Protein AF-A0A524BK42-F1 (afdb_monomer)

Radius of gyration: 21.01 Å; Cα contacts (8 Å, |Δi|>4): 15; chains: 1; bounding box: 53×29×45 Å

Mean predicted aligned error: 8.74 Å

Nearest PDB structures (foldseek):
  7vp2-assembly1_B  TM=6.118E-01  e=2.584E+00  Arabidopsis thaliana
  5zkt-assembly1_A  TM=6.133E-01  e=3.264E+00  Oryza sativa Japonica Group

Foldseek 3Di:
DPPDDDDDDDDDDDPVVLVVLCVVVVDDDSVVSVVVVVVVVVVVVVVVVVVVVVVVVVVPDPDDPVNVVVPPD

Structure (mmCIF, N/CA/C/O backbone):
data_AF-A0A524BK42-F1
#
_entry.id   AF-A0A524BK42-F1
#
loop_
_atom_site.group_PDB
_atom_site.id
_atom_site.type_symbol
_atom_site.label_atom_id
_atom_site.label_alt_id
_atom_site.label_comp_id
_atom_site.label_asym_id
_atom_site.label_entity_id
_atom_site.label_seq_id
_atom_site.pdbx_PDB_ins_code
_atom_site.Cartn_x
_atom_site.Cartn_y
_atom_site.Cartn_z
_atom_site.occupancy
_atom_site.B_iso_or_equiv
_atom_site.auth_seq_id
_atom_site.auth_comp_id
_atom_site.auth_asym_id
_atom_site.auth_atom_id
_atom_site.pdbx_PDB_model_num
ATOM 1 N N . MET A 1 1 ? -11.171 21.978 -9.847 1.00 42.00 1 MET A N 1
ATOM 2 C CA . MET A 1 1 ? -11.072 21.128 -8.638 1.00 42.00 1 MET A CA 1
ATOM 3 C C . MET A 1 1 ? -11.601 19.736 -8.952 1.00 42.00 1 MET A C 1
ATOM 5 O O . MET A 1 1 ? -12.745 19.636 -9.373 1.00 42.00 1 MET A O 1
ATOM 9 N N . ARG A 1 2 ? -10.818 18.665 -8.761 1.00 43.50 2 ARG A N 1
ATOM 10 C CA . ARG A 1 2 ? -11.394 17.312 -8.648 1.00 43.50 2 ARG A CA 1
ATOM 11 C C . ARG A 1 2 ? -12.045 17.224 -7.264 1.00 43.50 2 ARG A C 1
ATOM 13 O O . ARG A 1 2 ? -11.329 17.248 -6.269 1.00 43.50 2 ARG A O 1
ATOM 20 N N . ASN A 1 3 ? -13.374 17.164 -7.193 1.00 41.75 3 ASN A N 1
ATOM 21 C CA . ASN A 1 3 ? -14.063 16.874 -5.936 1.00 41.75 3 ASN A CA 1
ATOM 22 C C . ASN A 1 3 ? -13.815 15.408 -5.580 1.00 41.75 3 ASN A C 1
ATOM 24 O O . ASN A 1 3 ? -14.323 14.507 -6.245 1.00 41.75 3 ASN A O 1
ATOM 28 N N . ILE A 1 4 ? -13.022 15.164 -4.541 1.00 59.78 4 ILE A N 1
ATOM 29 C CA . ILE A 1 4 ? -12.834 13.819 -4.003 1.00 59.78 4 ILE A CA 1
ATOM 30 C C . ILE A 1 4 ? -14.040 13.538 -3.104 1.00 59.78 4 ILE A C 1
ATOM 32 O O . ILE A 1 4 ? -14.114 14.021 -1.976 1.00 59.78 4 ILE A O 1
ATOM 36 N N . SER A 1 5 ? -15.025 12.805 -3.621 1.00 65.31 5 SER A N 1
ATOM 37 C CA . SER A 1 5 ? -16.140 12.327 -2.801 1.00 65.31 5 SER A CA 1
ATOM 38 C C . SER A 1 5 ? -15.627 11.256 -1.836 1.00 65.31 5 SER A C 1
ATOM 40 O O . SER A 1 5 ? -15.167 1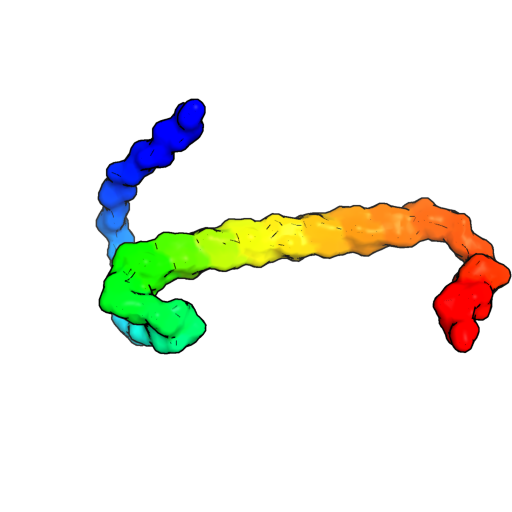0.191 -2.256 1.00 65.31 5 SER A O 1
ATOM 42 N N . HIS A 1 6 ? -15.671 11.539 -0.532 1.00 70.62 6 HIS A N 1
ATOM 43 C CA . HIS A 1 6 ? -15.338 10.562 0.501 1.00 70.62 6 HIS A CA 1
ATOM 44 C C . HIS A 1 6 ? -16.569 9.726 0.848 1.00 70.62 6 HIS A C 1
ATOM 46 O O . HIS A 1 6 ? -17.435 10.156 1.605 1.00 70.62 6 HIS A O 1
ATOM 52 N N . VAL A 1 7 ? -16.606 8.497 0.339 1.00 86.44 7 VAL A N 1
ATOM 53 C CA . VAL A 1 7 ? -17.607 7.495 0.722 1.00 86.44 7 VAL A CA 1
ATOM 54 C C . VAL A 1 7 ? -17.028 6.602 1.817 1.00 86.44 7 VAL A C 1
ATOM 56 O O . VAL A 1 7 ? -15.896 6.121 1.705 1.00 86.44 7 VAL A O 1
ATOM 59 N N . LYS A 1 8 ? -17.794 6.390 2.890 1.00 90.44 8 LYS A N 1
ATOM 60 C CA . LYS A 1 8 ? -17.452 5.435 3.949 1.00 90.44 8 LYS A CA 1
ATOM 61 C C . LYS A 1 8 ? -17.716 4.020 3.446 1.00 90.44 8 LYS A C 1
ATOM 63 O O . LYS A 1 8 ? -18.746 3.763 2.834 1.00 90.44 8 LYS A O 1
ATOM 68 N N . ARG A 1 9 ? -16.770 3.123 3.693 1.00 88.56 9 ARG A N 1
ATOM 69 C CA . ARG A 1 9 ? -16.849 1.709 3.325 1.00 88.56 9 ARG A CA 1
ATOM 70 C C . ARG A 1 9 ? -16.637 0.907 4.600 1.00 88.56 9 ARG A C 1
ATOM 72 O O . ARG A 1 9 ? -15.732 1.246 5.361 1.00 88.56 9 ARG A O 1
ATOM 79 N N . LEU A 1 10 ? -17.484 -0.088 4.834 1.00 95.56 10 LEU A N 1
ATOM 80 C CA . LEU A 1 10 ? -17.273 -1.066 5.894 1.00 95.56 10 LEU A CA 1
ATOM 81 C C . LEU A 1 10 ? -16.418 -2.188 5.308 1.00 95.56 10 LEU A C 1
ATOM 83 O O . LEU A 1 10 ? -16.770 -2.742 4.268 1.00 95.56 10 LEU A O 1
ATOM 87 N N . VAL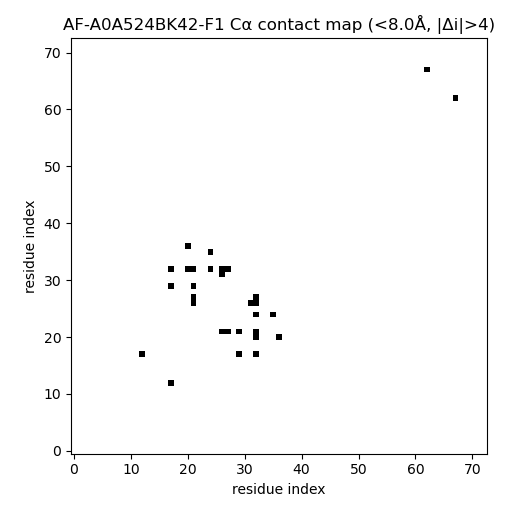 A 1 11 ? -15.277 -2.448 5.931 1.00 92.44 11 VAL A N 1
ATOM 88 C CA . VAL A 1 11 ? -14.340 -3.503 5.549 1.00 92.44 11 VAL A CA 1
ATOM 89 C C . VAL A 1 11 ? -13.822 -4.137 6.827 1.00 92.44 11 VAL A C 1
ATOM 91 O O . VAL A 1 11 ? -13.507 -3.414 7.775 1.00 92.44 11 VAL A O 1
ATOM 94 N N . ASP A 1 12 ? -13.736 -5.459 6.844 1.00 97.12 12 ASP A N 1
ATOM 95 C CA . ASP A 1 12 ? -13.053 -6.163 7.921 1.00 97.12 12 ASP A CA 1
ATOM 96 C C . ASP A 1 12 ? -11.545 -5.989 7.729 1.00 97.12 12 ASP A C 1
ATOM 98 O O . ASP A 1 12 ? -11.020 -6.127 6.620 1.00 97.12 12 ASP A O 1
ATOM 102 N N . ILE A 1 13 ? -10.856 -5.625 8.805 1.00 95.44 13 ILE A N 1
ATOM 103 C CA . ILE A 1 13 ? -9.409 -5.434 8.825 1.00 95.44 13 ILE A CA 1
ATOM 104 C C . ILE A 1 13 ? -8.876 -6.271 9.976 1.00 95.44 13 ILE A C 1
ATOM 106 O O . ILE A 1 13 ? -9.403 -6.205 11.082 1.00 95.44 13 ILE A O 1
ATOM 110 N N . ASP A 1 14 ? -7.833 -7.045 9.701 1.00 97.75 14 ASP A N 1
ATOM 111 C CA . ASP A 1 14 ? -7.098 -7.762 10.732 1.00 97.75 14 ASP A CA 1
ATOM 112 C C . ASP A 1 14 ? -6.414 -6.767 11.691 1.00 97.75 14 ASP A C 1
ATOM 114 O O . ASP A 1 14 ? -5.677 -5.873 11.258 1.00 97.75 14 ASP A O 1
ATOM 118 N N . ASP A 1 15 ? -6.684 -6.898 12.990 1.00 97.38 15 ASP A N 1
ATOM 119 C CA . ASP A 1 15 ? -6.221 -5.947 14.006 1.00 97.38 15 ASP A CA 1
ATOM 120 C C . ASP A 1 15 ? -4.694 -5.963 14.170 1.00 97.38 15 ASP A C 1
ATOM 122 O O . ASP A 1 15 ? -4.087 -4.914 14.413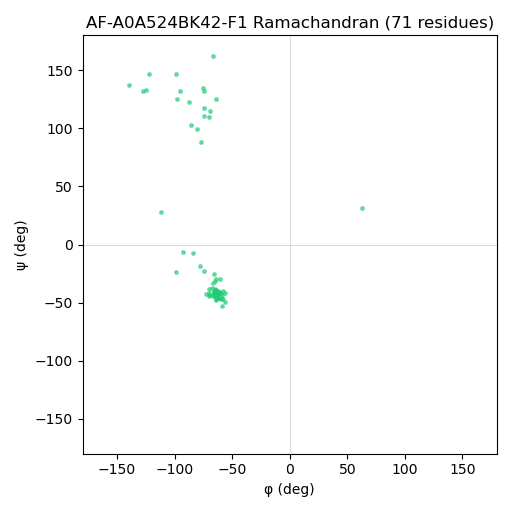 1.00 97.38 15 ASP A O 1
ATOM 126 N N . GLU A 1 16 ? -4.049 -7.120 13.989 1.00 98.19 16 GLU A N 1
ATOM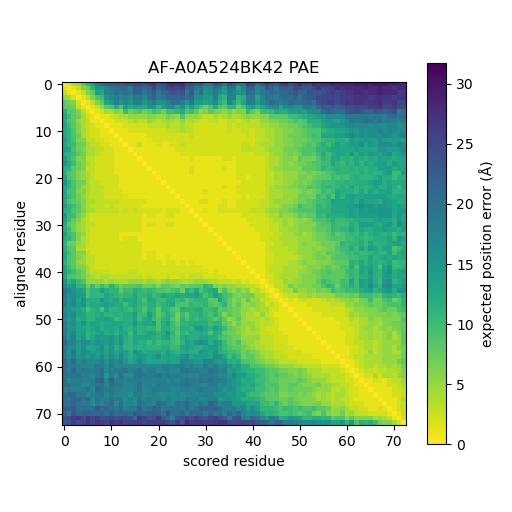 127 C CA . GLU A 1 16 ? -2.590 -7.236 14.057 1.00 98.19 16 GLU A CA 1
ATOM 128 C C . GLU A 1 16 ? -1.936 -6.550 12.855 1.00 98.19 16 GLU A C 1
ATOM 130 O O . GLU A 1 16 ? -1.001 -5.760 13.017 1.00 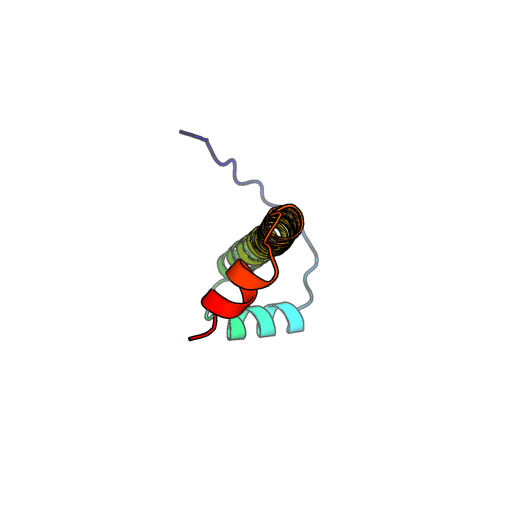98.19 16 GLU A O 1
ATOM 135 N N . ALA A 1 17 ? -2.473 -6.764 11.653 1.00 97.62 17 ALA A N 1
ATOM 136 C CA . ALA A 1 17 ? -2.037 -6.085 10.442 1.00 97.62 17 ALA A CA 1
ATOM 137 C C . ALA A 1 17 ? -2.234 -4.566 10.550 1.00 97.62 17 ALA A C 1
ATOM 139 O O . ALA A 1 17 ? -1.354 -3.793 10.158 1.00 97.62 17 ALA A O 1
ATOM 140 N N . LEU A 1 18 ? -3.355 -4.118 11.123 1.00 97.88 18 LEU A N 1
ATOM 141 C CA . LEU A 1 18 ? -3.613 -2.703 11.375 1.00 97.88 18 LEU A CA 1
ATOM 142 C C . LEU A 1 18 ? -2.615 -2.115 12.381 1.00 97.88 18 LEU A C 1
ATOM 144 O O . LEU A 1 18 ? -2.109 -1.011 12.164 1.00 97.88 18 LEU A O 1
ATOM 148 N N . ALA A 1 19 ? -2.301 -2.837 13.457 1.00 97.94 19 ALA A N 1
ATOM 149 C CA . ALA A 1 19 ? -1.306 -2.421 14.440 1.00 97.94 19 ALA A CA 1
ATOM 150 C C . ALA A 1 19 ? 0.102 -2.339 13.827 1.00 97.94 19 ALA A C 1
ATOM 152 O O . ALA A 1 19 ? 0.796 -1.333 14.007 1.00 97.94 19 ALA A O 1
ATOM 153 N N . ALA A 1 20 ? 0.498 -3.342 13.040 1.00 98.12 20 ALA A N 1
ATOM 154 C CA . ALA A 1 20 ? 1.772 -3.362 12.330 1.00 98.12 20 ALA A CA 1
ATOM 155 C C . ALA A 1 20 ? 1.881 -2.199 11.332 1.00 98.12 20 ALA A C 1
ATOM 157 O O . ALA A 1 20 ? 2.877 -1.473 11.328 1.00 98.12 20 ALA A O 1
ATOM 158 N N . ALA A 1 21 ? 0.832 -1.955 10.541 1.00 97.88 21 ALA A N 1
ATOM 159 C CA . ALA A 1 21 ? 0.779 -0.827 9.617 1.00 97.88 21 ALA A CA 1
ATOM 160 C C . ALA A 1 21 ? 0.841 0.518 10.356 1.00 97.88 21 ALA A C 1
ATOM 162 O O . ALA A 1 21 ? 1.543 1.430 9.923 1.00 97.88 21 ALA A O 1
ATOM 163 N N . ARG A 1 22 ? 0.159 0.656 11.501 1.00 98.25 22 ARG A N 1
ATOM 164 C CA . ARG A 1 22 ? 0.238 1.863 12.337 1.00 98.25 22 ARG A CA 1
ATOM 165 C C . ARG A 1 22 ? 1.653 2.133 12.823 1.00 98.25 22 ARG A C 1
ATOM 167 O O . ARG A 1 22 ? 2.098 3.275 12.721 1.00 98.25 22 ARG A O 1
ATOM 174 N N . ALA A 1 23 ? 2.335 1.104 13.323 1.00 98.19 23 ALA A N 1
ATOM 175 C CA . ALA A 1 23 ? 3.712 1.203 13.793 1.00 98.19 23 ALA A CA 1
ATOM 176 C C . ALA A 1 23 ? 4.670 1.570 12.651 1.00 98.19 23 ALA A C 1
ATOM 178 O O . ALA A 1 23 ? 5.462 2.498 12.795 1.00 98.19 23 ALA A O 1
ATOM 179 N N . ALA A 1 24 ? 4.546 0.906 11.498 1.00 97.88 24 ALA A N 1
ATOM 180 C CA . ALA A 1 24 ? 5.383 1.162 10.329 1.00 97.88 24 ALA A CA 1
ATOM 181 C C . ALA A 1 24 ? 5.176 2.566 9.736 1.00 97.88 24 ALA A C 1
ATOM 183 O O . ALA A 1 24 ? 6.133 3.201 9.299 1.00 97.88 24 ALA A O 1
ATOM 184 N N . LEU A 1 25 ? 3.934 3.060 9.724 1.00 97.38 25 LEU A N 1
ATOM 185 C CA . LEU A 1 25 ? 3.575 4.352 9.131 1.00 97.38 25 LEU A CA 1
ATOM 186 C C . LEU A 1 25 ? 3.598 5.516 10.136 1.00 97.38 25 LEU A C 1
ATOM 188 O O . LEU A 1 25 ? 3.379 6.659 9.741 1.00 97.38 25 LEU A O 1
ATOM 192 N N . GLY A 1 26 ? 3.803 5.251 11.431 1.00 98.06 26 GLY A N 1
ATOM 193 C CA . GLY A 1 26 ? 3.795 6.279 12.478 1.00 98.06 26 GLY A CA 1
ATOM 194 C C . GLY A 1 26 ? 2.448 6.999 12.631 1.00 98.06 26 GLY A C 1
ATOM 195 O O . GLY A 1 26 ? 2.406 8.187 12.946 1.00 98.06 26 GLY A O 1
ATOM 196 N N . THR A 1 27 ? 1.332 6.310 12.372 1.00 98.19 27 THR A N 1
ATOM 197 C CA . THR A 1 27 ? -0.006 6.931 12.312 1.00 98.19 27 THR A CA 1
ATOM 198 C C . THR A 1 27 ? -0.811 6.759 13.595 1.00 98.19 27 THR A C 1
ATOM 200 O O . THR A 1 27 ? -0.734 5.740 14.282 1.00 98.19 27 THR A O 1
ATOM 203 N N . GLN A 1 28 ? -1.636 7.762 13.910 1.00 96.38 28 GLN A N 1
ATOM 204 C CA . GLN A 1 28 ? -2.425 7.790 15.147 1.00 96.38 28 GLN A CA 1
ATOM 205 C C . GLN A 1 28 ? -3.881 7.345 14.967 1.00 96.38 28 GLN A C 1
ATOM 207 O O . GLN A 1 28 ? -4.508 6.899 15.931 1.00 96.38 28 GLN A O 1
ATOM 212 N N . THR A 1 29 ? -4.438 7.434 13.757 1.00 97.06 29 THR A N 1
ATOM 213 C CA . THR A 1 29 ? -5.835 7.064 13.491 1.00 97.06 29 THR A CA 1
ATOM 214 C C . THR A 1 29 ? -5.922 5.981 12.425 1.00 97.06 29 THR A C 1
ATOM 216 O O . THR A 1 29 ? -5.140 5.980 11.480 1.00 97.06 29 THR A O 1
ATOM 219 N N . ILE A 1 30 ? -6.922 5.097 12.543 1.00 96.50 30 ILE A N 1
ATOM 220 C CA . ILE A 1 30 ? -7.186 4.032 11.559 1.00 96.50 30 ILE A CA 1
ATOM 221 C C . ILE A 1 30 ? -7.386 4.626 10.160 1.00 96.50 30 ILE A C 1
ATOM 223 O O . ILE A 1 30 ? -6.858 4.108 9.182 1.00 96.50 30 ILE A O 1
ATOM 227 N N . LYS A 1 31 ? -8.110 5.751 10.060 1.00 95.12 31 LYS A N 1
ATOM 228 C CA . LYS A 1 31 ? -8.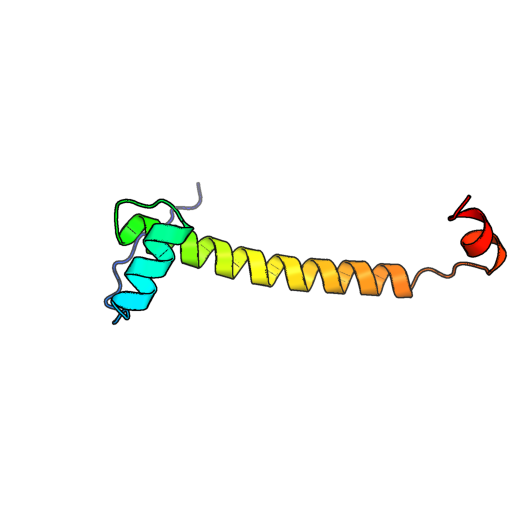329 6.451 8.788 1.00 95.12 31 LYS A CA 1
ATOM 229 C C . LYS A 1 31 ? -7.001 6.844 8.141 1.00 95.12 31 LYS A C 1
ATOM 231 O O . 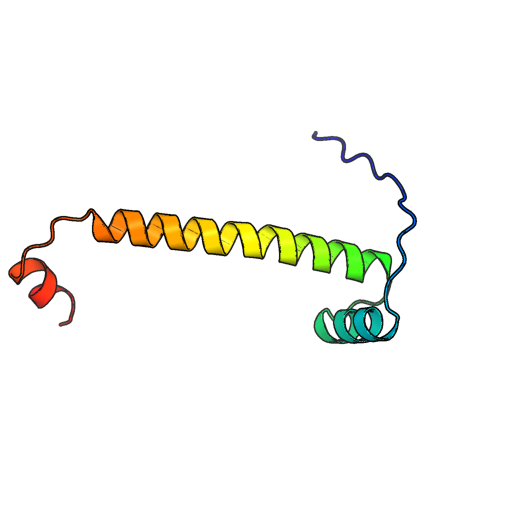LYS A 1 31 ? -6.837 6.632 6.942 1.00 95.12 31 LYS A O 1
ATOM 236 N N . ASP A 1 32 ? -6.086 7.429 8.910 1.00 97.31 32 ASP A N 1
ATOM 237 C CA . ASP A 1 32 ? -4.808 7.897 8.374 1.00 97.31 32 ASP A CA 1
ATOM 238 C C . ASP A 1 32 ? -3.909 6.726 7.989 1.00 97.31 32 ASP A C 1
ATOM 240 O O . ASP A 1 32 ? -3.277 6.783 6.936 1.00 97.31 32 ASP A O 1
ATOM 244 N N . THR A 1 33 ? -3.912 5.646 8.778 1.00 97.94 33 THR A N 1
ATOM 245 C CA . THR A 1 33 ? -3.213 4.400 8.440 1.00 97.94 33 THR A CA 1
ATOM 246 C C . THR A 1 33 ? -3.721 3.829 7.122 1.00 97.94 33 THR A C 1
ATOM 248 O O . THR A 1 33 ? -2.933 3.597 6.210 1.00 97.94 33 THR A O 1
ATOM 251 N N . VAL A 1 34 ? -5.039 3.647 6.991 1.00 96.12 34 VAL A N 1
ATOM 252 C CA . VAL A 1 34 ? -5.655 3.042 5.804 1.00 96.12 34 VAL A CA 1
ATOM 253 C C . VAL A 1 34 ? -5.440 3.919 4.573 1.00 96.12 34 VAL A C 1
ATOM 255 O O . VAL A 1 34 ? -5.046 3.415 3.525 1.00 96.12 34 VAL A O 1
ATOM 258 N N . ASN A 1 35 ? -5.634 5.236 4.682 1.00 95.31 35 ASN A N 1
ATOM 259 C CA . ASN A 1 35 ? -5.422 6.141 3.552 1.00 95.31 35 ASN A CA 1
ATOM 260 C C . ASN A 1 35 ? -3.965 6.130 3.069 1.00 95.31 35 ASN A C 1
ATOM 262 O O . ASN A 1 35 ? -3.730 6.107 1.862 1.00 95.31 35 ASN A O 1
ATOM 266 N N . GLN A 1 36 ? -2.994 6.127 3.987 1.00 96.94 36 GLN A N 1
ATOM 267 C CA . GLN A 1 36 ? -1.579 6.076 3.616 1.00 96.94 36 GLN A CA 1
ATOM 268 C C . GLN A 1 36 ? -1.180 4.713 3.051 1.00 96.94 36 GLN A C 1
ATOM 270 O O . GLN A 1 36 ? -0.498 4.665 2.031 1.00 96.94 36 GLN A O 1
ATOM 275 N N . ALA A 1 37 ? -1.654 3.614 3.640 1.00 95.88 37 ALA A N 1
ATOM 276 C CA . ALA A 1 37 ? -1.414 2.273 3.112 1.00 95.88 37 ALA A CA 1
ATOM 277 C C . ALA A 1 37 ? -1.947 2.124 1.675 1.00 95.88 37 ALA A C 1
ATOM 279 O O . ALA A 1 37 ? -1.241 1.622 0.800 1.00 95.88 37 ALA A O 1
ATOM 280 N N . LEU A 1 38 ? -3.154 2.630 1.398 1.00 94.12 38 LEU A N 1
ATOM 281 C CA . LEU A 1 38 ? -3.732 2.630 0.050 1.00 94.12 38 LEU A CA 1
ATOM 282 C C . LEU A 1 38 ? -2.921 3.484 -0.931 1.00 94.12 38 LEU A C 1
ATOM 284 O O . LEU A 1 38 ? -2.713 3.071 -2.072 1.00 94.12 38 LEU A O 1
ATOM 288 N N . ALA A 1 39 ? -2.436 4.651 -0.497 1.00 92.81 39 ALA A N 1
ATOM 289 C CA . ALA A 1 39 ? -1.574 5.494 -1.320 1.00 92.81 39 ALA A CA 1
ATOM 290 C C . ALA A 1 39 ? -0.251 4.791 -1.665 1.00 92.81 39 ALA A C 1
ATOM 292 O O . ALA A 1 39 ? 0.156 4.797 -2.825 1.00 92.81 39 ALA A O 1
ATOM 293 N N . LEU A 1 40 ? 0.381 4.126 -0.693 1.00 93.12 40 LEU A N 1
ATOM 294 C CA . LEU A 1 40 ? 1.613 3.361 -0.909 1.00 93.12 40 LEU A CA 1
ATOM 295 C C . LEU A 1 40 ? 1.404 2.169 -1.846 1.00 93.12 40 LEU A C 1
ATOM 297 O O . LEU A 1 40 ? 2.264 1.901 -2.683 1.00 93.12 40 LEU A O 1
ATOM 301 N N . ALA A 1 41 ? 0.275 1.468 -1.739 1.00 90.12 41 ALA A N 1
ATOM 302 C CA . ALA A 1 41 ? -0.055 0.356 -2.628 1.00 90.12 41 ALA A CA 1
ATOM 303 C C . ALA A 1 41 ? -0.277 0.824 -4.078 1.00 90.12 41 ALA A C 1
ATOM 305 O O . ALA A 1 41 ? 0.209 0.195 -5.026 1.00 90.12 41 ALA A O 1
ATOM 306 N N . ALA A 1 42 ? -0.963 1.959 -4.250 1.00 87.31 42 ALA A N 1
ATOM 307 C CA . ALA A 1 42 ? -1.158 2.585 -5.553 1.00 87.31 42 ALA A CA 1
ATOM 308 C C . ALA A 1 42 ? 0.176 3.052 -6.160 1.00 87.31 42 ALA A C 1
ATOM 310 O O . ALA A 1 42 ? 0.469 2.743 -7.317 1.00 87.31 42 ALA A O 1
ATOM 311 N N . ASP A 1 43 ? 1.010 3.732 -5.369 1.00 87.81 43 ASP A N 1
ATOM 312 C CA . ASP A 1 43 ? 2.321 4.205 -5.812 1.00 87.81 43 ASP A CA 1
ATOM 313 C C . ASP A 1 43 ? 3.242 3.036 -6.172 1.00 87.81 43 ASP A C 1
ATOM 315 O O . ASP A 1 43 ? 3.816 3.021 -7.257 1.00 87.81 43 ASP A O 1
ATOM 319 N N . SER A 1 44 ? 3.308 1.997 -5.336 1.00 81.31 44 SER A N 1
ATOM 320 C CA . SER A 1 44 ? 4.153 0.819 -5.581 1.00 81.31 44 SER A CA 1
ATOM 321 C C . SER A 1 44 ? 3.815 0.124 -6.900 1.00 81.31 44 SER A C 1
ATOM 323 O O . SER A 1 44 ? 4.725 -0.239 -7.645 1.00 81.31 44 SER A O 1
ATOM 325 N N . SER A 1 45 ? 2.526 0.014 -7.238 1.00 75.38 45 SER A N 1
ATOM 326 C CA . SER A 1 45 ? 2.100 -0.529 -8.535 1.00 75.38 45 SER A CA 1
ATOM 327 C C . SER A 1 45 ? 2.579 0.342 -9.700 1.00 75.38 45 SER A C 1
ATOM 329 O O . SER A 1 45 ? 3.074 -0.174 -10.701 1.00 75.38 45 SER A O 1
ATOM 331 N N . SER A 1 46 ? 2.497 1.669 -9.557 1.00 80.06 46 SER A N 1
ATOM 332 C CA . SER A 1 46 ? 2.992 2.596 -10.580 1.00 80.06 46 SER A CA 1
ATOM 333 C C . SER A 1 46 ? 4.517 2.562 -10.718 1.00 80.06 46 SER A C 1
ATOM 335 O O . SER A 1 46 ? 5.031 2.607 -11.833 1.00 80.06 46 SER A O 1
ATOM 337 N N . ARG A 1 47 ? 5.257 2.412 -9.611 1.00 80.69 47 ARG A N 1
ATOM 338 C CA . ARG A 1 47 ? 6.724 2.354 -9.626 1.00 80.69 47 ARG A CA 1
ATOM 339 C C . ARG A 1 47 ? 7.236 1.119 -10.352 1.00 80.69 47 ARG A C 1
ATOM 341 O O . ARG A 1 47 ? 8.157 1.247 -11.151 1.00 80.69 47 ARG A O 1
ATOM 348 N N . VAL A 1 48 ? 6.631 -0.046 -10.120 1.00 82.56 48 VAL A N 1
ATOM 349 C CA . VAL A 1 48 ? 6.995 -1.287 -10.826 1.00 82.56 48 VAL A CA 1
ATOM 350 C C . VAL A 1 48 ? 6.733 -1.154 -12.325 1.00 82.56 48 VAL A C 1
ATOM 352 O O . VAL A 1 48 ? 7.616 -1.460 -13.123 1.00 82.56 48 VAL A O 1
ATOM 355 N N . ALA A 1 49 ? 5.566 -0.631 -12.715 1.00 82.00 49 ALA A N 1
ATOM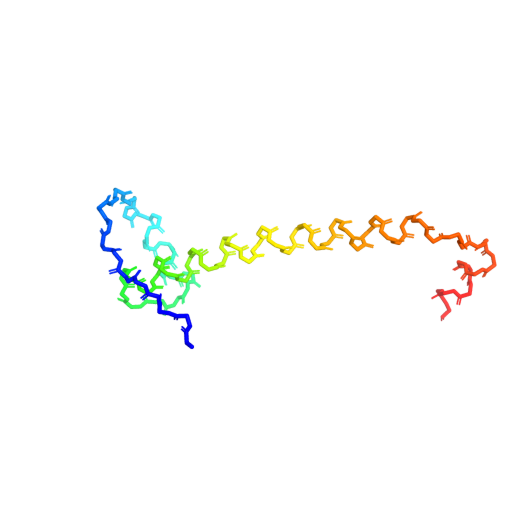 356 C CA . ALA A 1 49 ? 5.244 -0.403 -14.123 1.00 82.00 49 ALA A CA 1
ATOM 357 C C . ALA A 1 49 ? 6.207 0.599 -14.787 1.00 82.00 49 ALA A C 1
ATOM 359 O O . ALA A 1 49 ? 6.692 0.363 -15.892 1.00 82.00 49 ALA A O 1
ATOM 360 N N . ASN A 1 50 ? 6.536 1.692 -14.093 1.00 87.44 50 ASN A N 1
ATOM 361 C CA . ASN A 1 50 ? 7.472 2.700 -14.585 1.00 87.44 50 ASN A CA 1
ATOM 362 C C . ASN A 1 50 ? 8.895 2.148 -14.722 1.00 87.44 50 ASN A C 1
ATOM 364 O O . ASN A 1 50 ? 9.574 2.462 -15.699 1.00 87.44 50 ASN A O 1
ATOM 368 N N . LEU A 1 51 ? 9.343 1.324 -13.769 1.00 90.62 51 LEU A N 1
ATOM 369 C CA . LEU A 1 51 ? 10.642 0.659 -13.832 1.00 90.62 51 LEU A CA 1
ATOM 370 C C . LEU A 1 51 ? 10.703 -0.306 -15.017 1.00 90.62 51 LEU A C 1
ATOM 372 O O . LEU A 1 51 ? 11.650 -0.231 -15.793 1.00 90.62 51 LEU A O 1
ATOM 376 N N . ALA A 1 52 ? 9.688 -1.155 -15.194 1.00 90.88 52 ALA A N 1
ATOM 377 C CA . ALA A 1 52 ? 9.608 -2.062 -16.336 1.00 90.88 52 ALA A CA 1
ATOM 378 C C . ALA A 1 52 ? 9.682 -1.288 -17.663 1.00 90.88 52 ALA A C 1
ATOM 380 O O . ALA A 1 52 ? 10.556 -1.554 -18.478 1.00 90.88 52 ALA A O 1
ATOM 381 N N . ALA A 1 53 ? 8.880 -0.230 -17.820 1.00 91.81 53 ALA A N 1
ATOM 382 C CA . ALA A 1 53 ? 8.897 0.605 -19.021 1.00 91.81 53 ALA A CA 1
ATOM 383 C C . ALA A 1 53 ? 10.227 1.357 -19.242 1.00 91.81 53 ALA A C 1
ATOM 385 O O . ALA A 1 53 ? 10.585 1.692 -20.375 1.00 91.81 53 ALA A O 1
ATOM 386 N N . ALA A 1 54 ? 10.955 1.695 -18.175 1.00 93.00 54 ALA A N 1
ATOM 387 C CA . ALA A 1 54 ? 12.287 2.286 -18.281 1.00 93.00 54 ALA A CA 1
ATOM 388 C C . ALA A 1 54 ? 13.327 1.252 -18.736 1.00 93.00 54 ALA A C 1
ATOM 390 O O . ALA A 1 54 ? 14.133 1.557 -19.614 1.00 93.00 54 ALA A O 1
ATOM 391 N N . LEU A 1 55 ? 13.277 0.036 -18.185 1.00 94.25 55 LEU A N 1
ATOM 392 C CA . LEU A 1 55 ? 14.147 -1.072 -18.580 1.00 94.25 55 LEU A CA 1
ATOM 393 C C . LEU A 1 55 ? 13.871 -1.523 -20.018 1.00 94.25 55 LEU A C 1
ATOM 395 O O . LEU A 1 55 ? 14.819 -1.714 -20.773 1.00 94.25 55 LEU A O 1
ATOM 399 N N . ASP A 1 56 ? 12.604 -1.596 -20.426 1.00 94.69 56 ASP A N 1
ATOM 400 C CA . ASP A 1 56 ? 12.221 -1.903 -21.806 1.00 94.69 56 ASP A CA 1
ATOM 401 C C . ASP A 1 56 ? 12.789 -0.865 -22.774 1.00 94.69 56 ASP A C 1
ATOM 403 O O . ASP A 1 56 ? 13.405 -1.221 -23.774 1.00 94.69 56 ASP A O 1
ATOM 407 N N . ARG A 1 57 ? 12.659 0.431 -22.454 1.00 93.88 57 ARG A N 1
ATOM 408 C CA . ARG A 1 57 ? 13.268 1.498 -23.263 1.00 93.88 57 ARG A CA 1
ATOM 409 C C . ARG A 1 57 ? 14.781 1.356 -23.353 1.00 93.88 57 ARG A C 1
ATOM 411 O O . ARG A 1 57 ? 15.318 1.539 -24.438 1.00 93.88 57 ARG A O 1
ATOM 418 N N . LEU A 1 58 ? 15.450 1.023 -22.249 1.00 88.25 58 LEU A N 1
ATOM 419 C CA . LEU A 1 58 ? 16.896 0.805 -22.241 1.00 88.25 58 LEU A CA 1
ATOM 420 C C . LEU A 1 58 ? 17.297 -0.397 -23.109 1.00 88.25 58 LEU A C 1
ATOM 422 O O . LEU A 1 58 ? 18.285 -0.31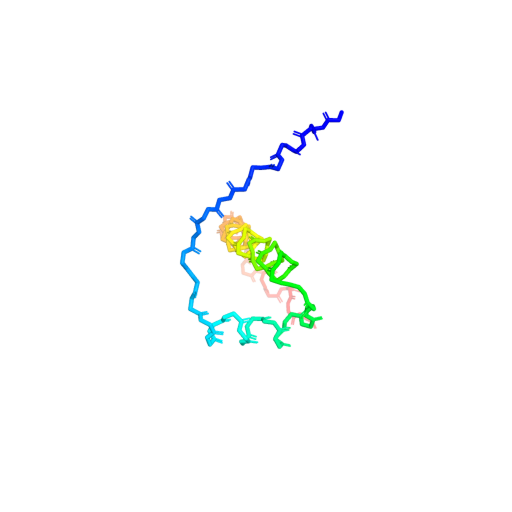9 -23.830 1.00 88.25 58 LEU A O 1
ATOM 426 N N . ALA A 1 59 ? 16.517 -1.479 -23.082 1.00 89.06 59 ALA A N 1
ATOM 427 C CA . ALA A 1 59 ? 16.759 -2.670 -23.893 1.00 89.06 59 ALA A CA 1
ATOM 428 C C . ALA A 1 59 ? 16.613 -2.416 -25.404 1.00 89.06 59 ALA A C 1
ATOM 430 O O . ALA A 1 59 ? 17.214 -3.133 -26.197 1.00 89.06 59 ALA A O 1
ATOM 431 N N . GLN A 1 60 ? 15.834 -1.404 -25.802 1.00 92.31 60 GLN A N 1
ATOM 432 C CA . GLN A 1 60 ? 15.695 -0.986 -27.202 1.00 92.31 60 GLN A CA 1
ATOM 433 C C . GLN A 1 60 ? 16.805 -0.034 -27.671 1.00 92.31 60 GLN A C 1
ATOM 435 O O . GLN A 1 60 ? 16.844 0.305 -28.853 1.00 92.31 60 GLN A O 1
ATOM 440 N N . VAL A 1 61 ? 17.682 0.440 -26.779 1.00 90.81 61 VAL A N 1
ATOM 441 C CA . VAL A 1 61 ? 18.798 1.294 -27.193 1.00 90.81 61 VAL A CA 1
ATOM 442 C C . VAL A 1 61 ? 19.852 0.428 -27.871 1.00 90.81 61 VAL A C 1
ATOM 444 O O . VAL A 1 61 ? 20.453 -0.450 -27.246 1.00 90.81 61 VAL A O 1
ATOM 447 N N . ASP A 1 62 ? 20.096 0.708 -29.147 1.00 87.31 62 ASP A N 1
ATOM 448 C CA . ASP A 1 62 ? 21.183 0.100 -29.904 1.00 87.31 62 ASP A CA 1
ATOM 449 C C . ASP A 1 62 ? 22.509 0.763 -29.511 1.00 87.31 62 ASP A C 1
ATOM 451 O O . ASP A 1 62 ? 22.898 1.800 -30.046 1.00 87.31 62 ASP A O 1
ATOM 455 N N . LEU A 1 63 ? 23.144 0.213 -28.474 1.00 87.00 63 LEU A N 1
ATOM 456 C CA . LEU A 1 63 ? 24.478 0.612 -28.030 1.00 87.00 63 LEU A CA 1
ATOM 457 C C . LEU A 1 63 ? 25.506 -0.353 -28.601 1.00 87.00 63 LEU A C 1
ATOM 459 O O . LEU A 1 63 ? 25.435 -1.561 -28.325 1.00 87.00 63 LEU A O 1
ATOM 463 N N . SER A 1 64 ? 26.492 0.203 -29.301 1.00 89.69 64 SER A N 1
ATOM 464 C CA . SER A 1 64 ? 27.658 -0.547 -29.749 1.00 89.69 64 SER A CA 1
ATOM 465 C C . SER A 1 64 ? 28.513 -1.000 -28.559 1.00 89.69 64 SER A C 1
ATOM 467 O O . SER A 1 64 ? 28.414 -0.471 -27.446 1.00 89.69 64 SER A O 1
ATOM 469 N N . ASP A 1 65 ? 29.390 -1.976 -28.784 1.00 86.88 65 ASP A N 1
ATOM 470 C CA . ASP A 1 65 ? 30.348 -2.414 -27.762 1.00 86.88 65 ASP A CA 1
ATOM 471 C C . ASP A 1 65 ? 31.294 -1.280 -27.333 1.00 86.88 65 ASP A C 1
ATOM 473 O O . ASP A 1 65 ? 31.709 -1.221 -26.174 1.00 86.88 65 ASP A O 1
ATOM 477 N N . GLU A 1 66 ? 31.584 -0.339 -28.237 1.00 89.00 66 GLU A N 1
ATOM 478 C CA . GLU A 1 66 ? 32.384 0.850 -27.942 1.00 89.00 66 GLU A CA 1
ATOM 479 C C . GLU A 1 66 ? 31.637 1.819 -27.011 1.00 89.00 66 GLU A C 1
ATOM 481 O O . GLU A 1 66 ? 32.212 2.271 -26.016 1.00 89.00 66 GLU A O 1
ATOM 486 N N . ASP A 1 67 ? 30.342 2.060 -27.255 1.00 88.88 67 ASP A N 1
ATOM 487 C CA . ASP A 1 67 ? 29.494 2.886 -26.381 1.00 88.88 67 ASP A CA 1
ATOM 488 C C . ASP A 1 67 ? 29.410 2.297 -24.966 1.00 88.88 67 ASP A C 1
ATOM 490 O O . ASP A 1 67 ? 29.510 3.013 -23.966 1.00 88.88 67 ASP A O 1
ATOM 494 N N . ARG A 1 68 ? 29.276 0.966 -24.868 1.00 84.25 68 ARG A N 1
ATOM 495 C CA . ARG A 1 68 ? 29.225 0.246 -23.584 1.00 84.25 68 ARG A CA 1
ATOM 496 C C . ARG A 1 68 ? 30.556 0.325 -22.841 1.00 84.25 68 ARG A C 1
ATOM 498 O O . ARG A 1 68 ? 30.565 0.588 -21.640 1.00 84.25 68 ARG A O 1
ATOM 505 N N . ALA A 1 69 ? 31.675 0.139 -23.542 1.00 87.44 69 ALA A N 1
ATOM 506 C CA . ALA A 1 69 ? 33.011 0.237 -22.959 1.00 87.44 69 ALA A CA 1
ATOM 507 C C . ALA A 1 69 ? 33.337 1.659 -22.474 1.00 87.44 69 ALA A C 1
ATOM 509 O O . ALA A 1 69 ? 34.070 1.832 -21.498 1.00 87.44 69 ALA A O 1
ATOM 510 N N . ALA A 1 70 ? 32.788 2.686 -23.127 1.00 89.38 70 ALA A N 1
ATOM 511 C CA . ALA A 1 70 ? 32.989 4.073 -22.731 1.00 89.38 70 ALA A CA 1
ATOM 512 C C . ALA A 1 70 ? 32.202 4.487 -21.472 1.00 89.38 70 ALA A C 1
ATOM 514 O O . ALA A 1 70 ? 32.621 5.430 -20.802 1.00 89.38 70 ALA A O 1
ATOM 515 N N . ALA A 1 71 ? 31.110 3.790 -21.132 1.00 84.94 71 ALA A N 1
ATOM 516 C CA . ALA A 1 71 ? 30.192 4.168 -20.053 1.00 84.94 71 ALA A CA 1
ATOM 517 C C . ALA A 1 71 ? 30.683 3.854 -18.621 1.00 84.94 71 ALA A C 1
ATOM 519 O O . ALA A 1 71 ? 30.156 4.426 -17.669 1.00 84.94 71 ALA A O 1
ATOM 520 N N . TRP A 1 72 ? 31.669 2.964 -18.451 1.00 71.12 72 TRP A N 1
ATOM 521 C CA . TRP A 1 72 ? 32.173 2.509 -17.139 1.00 71.12 72 TRP A CA 1
ATOM 522 C C . TRP A 1 72 ? 33.606 2.972 -16.803 1.00 71.12 72 TRP A C 1
ATOM 524 O O . TRP A 1 72 ? 34.310 2.295 -16.055 1.00 71.12 72 TRP A O 1
ATOM 534 N N . ARG A 1 73 ? 34.055 4.112 -17.341 1.00 53.66 73 ARG A N 1
ATOM 535 C CA . ARG A 1 73 ? 35.325 4.743 -16.923 1.00 53.66 73 ARG A CA 1
ATOM 536 C C . ARG A 1 73 ? 35.155 5.584 -15.663 1.00 53.66 73 ARG A C 1
ATOM 538 O O . ARG A 1 73 ? 36.123 5.611 -14.874 1.00 53.66 73 ARG A O 1
#

Solvent-accessible surface area (backbone atoms only — not comparable to full-atom values): 4650 Å² total; per-residue (Å²): 132,87,82,80,80,86,76,89,76,93,73,93,73,61,65,66,61,50,51,51,48,21,65,77,68,73,43,92,44,72,68,57,32,52,54,50,52,52,50,51,54,55,48,51,56,51,50,54,54,52,50,50,56,50,51,53,55,56,71,70,55,90,68,52,73,66,58,58,64,64,72,78,118

pLDDT: mean 88.06, std 13.0, range [41.75, 98.25]

Sequence (73 aa):
MRNISHVKRLVDIDDEALAAARAALGTQTIKDTVNQALALAADSSSRVANLAAALDRLAQVDLSDEDRAAAWR

Secondary structure (DSSP, 8-state):
--------------HHHHHHHHHHHT-SSHHHHHHHHHHHHHHHHHHHHHHHHHHHHHHT----HHHHHHTT-